Protein AF-A0A661F9B3-F1 (afdb_monomer)

Mean predicted aligned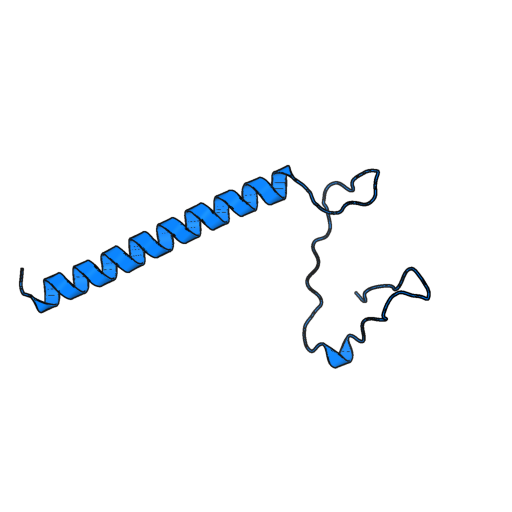 error: 10.86 Å

Secondary structure (DSSP, 8-state):
------STTSPP--TTTS-S----PPPSS--TTS----HHHHHHHHHHHHHHHHHHHHHHHHHHHHHHHHHHT-

Sequence (74 aa):
RSLKTTHSGHMSSNQALMGERLMYRTPLQPSLDGNTVEAQIEHTKFSENALRYQASLQFMTGKITGLRSAIRGD

Solvent-accessible surface area (backbone atoms only — not comparable to full-atom values): 4847 Å² total; per-residue (Å²): 139,79,81,76,68,90,48,92,88,48,79,74,75,58,67,85,80,60,83,57,83,85,86,74,86,80,56,91,66,75,41,95,85,70,48,65,78,49,64,72,62,53,51,50,53,49,53,51,50,52,52,52,50,52,51,50,51,52,54,51,51,50,52,53,52,52,52,52,34,63,73,72,70,107

Structure (mmCIF, N/CA/C/O backbone):
data_AF-A0A661F9B3-F1
#
_entry.id   AF-A0A661F9B3-F1
#
loop_
_atom_site.group_PDB
_atom_site.id
_atom_site.type_symbol
_atom_site.label_atom_id
_atom_site.label_alt_id
_atom_site.label_comp_id
_atom_site.label_asym_id
_atom_site.label_entity_id
_atom_site.label_seq_id
_atom_site.pdbx_PDB_ins_code
_atom_site.Cartn_x
_atom_site.Cartn_y
_atom_site.Cartn_z
_atom_site.occupancy
_atom_site.B_iso_or_equiv
_atom_site.auth_seq_id
_atom_site.auth_comp_id
_atom_site.auth_asym_id
_atom_site.auth_atom_id
_atom_site.pdbx_PDB_model_num
ATOM 1 N N . ARG A 1 1 ? 22.861 -16.444 -5.270 1.00 54.75 1 ARG A N 1
ATOM 2 C CA . ARG A 1 1 ? 22.925 -15.578 -6.475 1.00 54.75 1 ARG A CA 1
ATOM 3 C C . ARG A 1 1 ? 23.510 -14.240 -6.040 1.00 54.75 1 ARG A C 1
ATOM 5 O O . ARG A 1 1 ? 22.967 -13.655 -5.110 1.00 54.75 1 ARG A O 1
ATOM 12 N N . SER A 1 2 ? 24.631 -13.831 -6.637 1.00 61.44 2 SER A N 1
ATOM 13 C CA . SER A 1 2 ? 25.297 -12.546 -6.372 1.00 61.44 2 SER A CA 1
ATOM 14 C C . SER A 1 2 ? 24.894 -11.513 -7.424 1.00 61.44 2 SER A C 1
ATOM 16 O O . SER A 1 2 ? 24.588 -11.896 -8.555 1.00 61.44 2 SER A O 1
ATOM 18 N N . LEU A 1 3 ? 24.830 -10.237 -7.043 1.00 67.44 3 LEU A N 1
ATOM 19 C CA . LEU A 1 3 ? 24.494 -9.136 -7.943 1.00 67.44 3 LEU A CA 1
ATOM 20 C C . LEU A 1 3 ? 25.725 -8.862 -8.816 1.00 67.44 3 LEU A C 1
ATOM 22 O O . LEU A 1 3 ? 26.798 -8.546 -8.307 1.00 67.44 3 LEU A O 1
ATOM 26 N N . LYS A 1 4 ? 25.602 -9.072 -10.129 1.00 72.94 4 LYS A N 1
ATOM 27 C CA . LYS A 1 4 ? 26.718 -8.892 -11.062 1.00 72.94 4 LYS A CA 1
ATOM 28 C C . LYS A 1 4 ? 26.841 -7.410 -11.402 1.00 72.94 4 LYS A C 1
ATOM 30 O O . LYS A 1 4 ? 25.886 -6.820 -11.901 1.00 72.94 4 LYS A O 1
ATOM 35 N N . THR A 1 5 ? 28.007 -6.819 -11.163 1.00 74.56 5 THR A N 1
ATOM 36 C CA . THR A 1 5 ? 28.307 -5.479 -11.671 1.00 74.56 5 THR A CA 1
ATOM 37 C C . THR A 1 5 ? 28.454 -5.555 -13.189 1.00 74.56 5 THR A C 1
ATOM 39 O O . THR A 1 5 ? 29.185 -6.385 -13.728 1.00 74.56 5 THR A O 1
ATOM 42 N N . THR A 1 6 ? 27.687 -4.734 -13.899 1.00 82.88 6 THR A N 1
ATOM 43 C CA . THR A 1 6 ? 27.673 -4.706 -15.370 1.00 82.88 6 THR A CA 1
ATOM 44 C C . THR A 1 6 ? 28.614 -3.655 -15.950 1.00 82.88 6 THR A C 1
ATOM 46 O O . THR A 1 6 ? 28.919 -3.706 -17.137 1.00 82.88 6 THR A O 1
ATOM 49 N N . HIS A 1 7 ? 29.096 -2.724 -15.125 1.00 82.38 7 HIS A N 1
ATOM 50 C CA . HIS A 1 7 ? 29.967 -1.632 -15.534 1.00 82.38 7 HIS A CA 1
ATOM 51 C C . HIS A 1 7 ? 31.002 -1.316 -14.446 1.00 82.38 7 HIS A C 1
ATOM 53 O O . HIS A 1 7 ? 30.739 -1.528 -13.261 1.00 82.38 7 HIS A O 1
ATOM 59 N N . SER A 1 8 ? 32.169 -0.797 -14.837 1.00 81.44 8 SER A N 1
ATOM 60 C CA . SER A 1 8 ? 33.286 -0.495 -13.928 1.00 81.44 8 SER A CA 1
ATOM 61 C C . SER A 1 8 ? 32.986 0.640 -12.943 1.00 81.44 8 SER A C 1
ATOM 63 O O . SER A 1 8 ? 33.554 0.660 -11.857 1.00 81.44 8 SER A O 1
ATOM 65 N N . GLY A 1 9 ? 32.071 1.550 -13.291 1.00 83.44 9 GLY A N 1
ATOM 66 C CA . GLY A 1 9 ? 31.561 2.588 -12.388 1.00 83.44 9 GLY A CA 1
ATOM 67 C C . GLY A 1 9 ? 30.470 2.118 -11.414 1.00 83.44 9 GLY A C 1
ATOM 68 O O . GLY A 1 9 ? 30.060 2.888 -10.550 1.00 83.44 9 GLY A O 1
ATOM 69 N N . HIS A 1 10 ? 29.967 0.883 -11.535 1.00 85.06 10 HIS A N 1
ATOM 70 C CA . HIS A 1 10 ? 28.955 0.370 -10.609 1.00 85.06 10 HIS A CA 1
ATOM 71 C C . HIS A 1 10 ? 29.611 -0.112 -9.315 1.00 85.06 10 HIS A C 1
ATOM 73 O O . HIS A 1 10 ? 30.582 -0.870 -9.334 1.00 85.06 10 HIS A O 1
ATOM 79 N N . MET A 1 11 ? 29.041 0.285 -8.177 1.00 76.81 11 MET A N 1
ATOM 80 C CA . MET A 1 11 ? 29.494 -0.179 -6.869 1.00 76.81 11 MET A CA 1
ATO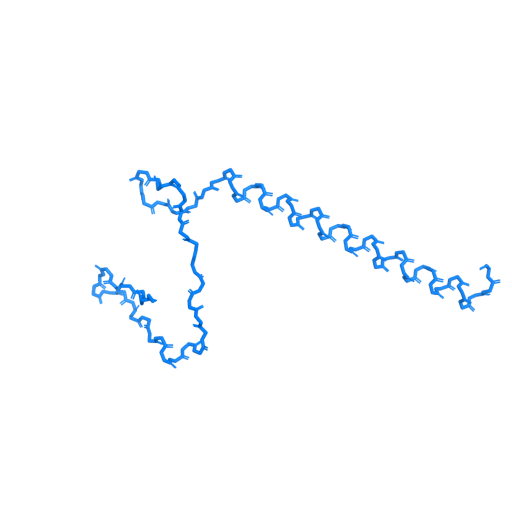M 81 C C . MET A 1 11 ? 29.280 -1.691 -6.748 1.00 76.81 11 MET A C 1
ATOM 83 O O . MET A 1 11 ? 28.172 -2.196 -6.936 1.00 76.81 11 MET A O 1
ATOM 87 N N . SER A 1 12 ? 30.348 -2.422 -6.428 1.00 72.88 12 SER A N 1
ATOM 88 C CA . SER A 1 12 ? 30.260 -3.858 -6.171 1.00 72.88 12 SER A CA 1
ATOM 89 C C . SER A 1 12 ? 29.525 -4.110 -4.859 1.00 72.88 12 SER A C 1
ATOM 91 O O . SER A 1 12 ? 29.934 -3.622 -3.804 1.00 72.88 12 SER A O 1
ATOM 93 N N . SER A 1 13 ? 28.428 -4.870 -4.911 1.00 70.69 13 SER A N 1
ATOM 94 C CA . SER A 1 13 ? 27.702 -5.255 -3.703 1.00 70.69 13 SER A CA 1
ATOM 95 C C . SER A 1 13 ? 28.518 -6.299 -2.939 1.00 70.69 13 SER A C 1
ATOM 97 O O . SER A 1 13 ? 28.589 -7.460 -3.353 1.00 70.69 13 SER A O 1
ATOM 99 N N . ASN A 1 14 ? 29.120 -5.918 -1.814 1.00 72.19 14 ASN A N 1
ATOM 100 C CA . ASN A 1 14 ? 29.790 -6.877 -0.944 1.00 72.19 14 ASN A CA 1
ATOM 101 C C . ASN A 1 14 ? 28.744 -7.600 -0.077 1.00 72.19 14 ASN A C 1
ATOM 103 O O . ASN A 1 14 ? 28.340 -7.102 0.974 1.00 72.19 14 ASN A O 1
ATOM 107 N N . GLN A 1 15 ? 28.280 -8.769 -0.533 1.00 63.97 15 GLN A N 1
ATOM 108 C CA . GLN A 1 15 ? 27.229 -9.549 0.141 1.00 63.97 15 GLN A CA 1
ATOM 109 C C . GLN A 1 15 ? 27.569 -9.903 1.599 1.00 63.97 15 GLN A C 1
ATOM 111 O O . GLN A 1 15 ? 26.657 -10.056 2.405 1.00 63.97 15 GLN A O 1
ATOM 116 N N . ALA A 1 16 ? 28.856 -9.981 1.953 1.00 64.81 16 ALA A N 1
ATOM 117 C CA . ALA A 1 16 ? 29.300 -10.253 3.320 1.00 64.81 16 ALA A CA 1
ATOM 118 C C . ALA A 1 16 ? 29.049 -9.083 4.295 1.00 64.81 16 ALA A C 1
ATOM 12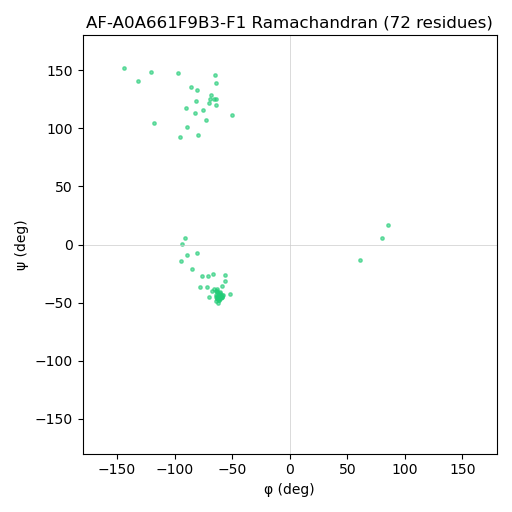0 O O . ALA A 1 16 ? 28.867 -9.320 5.483 1.00 64.81 16 ALA A O 1
ATOM 121 N N . LEU A 1 17 ? 29.005 -7.835 3.806 1.00 63.19 17 LEU A N 1
ATOM 122 C CA . LEU A 1 17 ? 28.752 -6.637 4.625 1.00 63.19 17 LEU A CA 1
ATOM 123 C C . LEU A 1 17 ? 27.259 -6.351 4.827 1.00 63.19 17 LEU A C 1
ATOM 125 O O . LEU A 1 17 ? 26.897 -5.630 5.748 1.00 63.19 17 LEU A O 1
ATOM 129 N N . MET A 1 18 ? 26.397 -6.882 3.956 1.00 63.78 18 MET A N 1
ATOM 130 C CA . MET A 1 18 ? 24.973 -6.533 3.934 1.00 63.78 18 MET A CA 1
ATOM 131 C C . MET A 1 18 ? 24.110 -7.415 4.845 1.00 63.78 18 MET A C 1
ATOM 133 O O . MET A 1 18 ? 22.940 -7.101 5.007 1.00 63.78 18 MET A O 1
ATOM 137 N N . GLY A 1 19 ? 24.647 -8.506 5.417 1.00 61.12 19 GLY A N 1
ATOM 138 C CA . GLY A 1 19 ? 23.987 -9.370 6.419 1.00 61.12 19 GLY A CA 1
ATOM 139 C C . GLY A 1 19 ? 22.689 -10.074 5.983 1.00 61.12 19 GLY A C 1
ATOM 140 O O . GLY A 1 19 ? 22.242 -11.013 6.635 1.00 61.12 19 GLY A O 1
ATOM 141 N N . GLU A 1 20 ? 22.102 -9.663 4.863 1.00 65.62 20 GLU A N 1
ATOM 142 C CA . GLU A 1 20 ? 20.760 -10.002 4.425 1.00 65.62 20 GLU A CA 1
ATOM 143 C C . GLU A 1 20 ? 20.797 -10.447 2.957 1.00 65.62 20 GLU A C 1
ATOM 145 O O . GLU A 1 20 ? 21.546 -9.919 2.124 1.00 65.62 20 GLU A O 1
ATOM 150 N N . ARG A 1 21 ? 20.006 -11.471 2.613 1.00 67.25 21 ARG A N 1
ATOM 151 C CA . ARG A 1 21 ? 19.888 -11.910 1.217 1.00 67.25 21 ARG A CA 1
ATOM 152 C C . ARG A 1 21 ? 19.261 -10.771 0.423 1.00 67.25 21 ARG A C 1
ATOM 154 O O . ARG A 1 21 ? 18.128 -10.397 0.691 1.00 67.25 21 ARG A O 1
ATOM 161 N N . LEU A 1 22 ? 19.981 -10.278 -0.585 1.00 66.00 22 LEU A N 1
ATOM 162 C CA . LEU A 1 22 ? 19.472 -9.283 -1.530 1.00 66.00 22 LEU A CA 1
ATOM 163 C C . LEU A 1 22 ? 18.108 -9.721 -2.085 1.00 66.00 22 LEU A C 1
ATOM 165 O O . LEU A 1 22 ? 18.019 -10.694 -2.840 1.00 66.00 22 LEU A O 1
ATOM 169 N N . MET A 1 23 ? 17.063 -8.987 -1.704 1.00 70.12 23 MET A N 1
ATOM 170 C CA . MET A 1 23 ? 15.698 -9.192 -2.171 1.00 70.12 23 MET A CA 1
ATOM 171 C C . MET A 1 23 ? 15.477 -8.362 -3.432 1.00 70.12 23 MET A C 1
ATOM 173 O O . MET A 1 23 ? 15.250 -7.158 -3.369 1.00 70.12 23 MET A O 1
ATOM 177 N N . TYR A 1 24 ? 15.536 -9.011 -4.590 1.00 68.81 24 TYR A N 1
ATOM 178 C CA . TYR A 1 24 ? 15.128 -8.415 -5.859 1.00 68.81 24 TYR A CA 1
ATOM 179 C C . TYR A 1 24 ? 14.000 -9.240 -6.475 1.00 68.81 24 TYR A C 1
ATOM 181 O O . TYR A 1 24 ? 13.928 -10.460 -6.300 1.00 68.81 24 TYR A O 1
ATOM 189 N N . ARG A 1 25 ? 13.105 -8.570 -7.202 1.00 69.06 25 ARG A N 1
ATOM 190 C CA . ARG A 1 25 ? 12.053 -9.234 -7.976 1.00 69.06 25 ARG A CA 1
ATOM 191 C C . ARG A 1 25 ? 12.616 -9.619 -9.340 1.00 69.06 25 ARG A C 1
ATOM 193 O O . ARG A 1 25 ? 13.326 -8.837 -9.963 1.00 69.06 25 ARG A O 1
ATOM 200 N N . THR A 1 26 ? 12.323 -10.840 -9.778 1.00 72.62 26 THR A N 1
ATOM 201 C CA . THR A 1 26 ? 12.597 -11.263 -11.156 1.00 72.62 26 THR A CA 1
ATOM 202 C C . THR A 1 26 ? 11.351 -10.929 -11.975 1.00 72.62 26 THR A C 1
ATOM 204 O O . THR A 1 26 ? 10.295 -11.455 -11.618 1.00 72.62 26 THR A O 1
ATOM 207 N N . PRO A 1 27 ? 11.435 -10.046 -12.987 1.00 70.81 27 PRO A N 1
ATOM 208 C CA . PRO A 1 27 ? 10.272 -9.681 -13.789 1.00 70.81 27 PRO A CA 1
ATOM 209 C C . PRO A 1 27 ? 9.765 -10.901 -14.562 1.00 70.81 27 PRO A C 1
ATOM 211 O O . PRO A 1 27 ? 10.571 -11.682 -15.076 1.00 70.81 27 PRO A O 1
ATOM 214 N N . LEU A 1 28 ? 8.446 -11.071 -14.635 1.00 74.12 28 LEU A N 1
ATOM 215 C CA . LEU A 1 28 ? 7.823 -12.133 -15.432 1.00 74.12 28 LEU A CA 1
ATOM 216 C C . LEU A 1 28 ? 7.821 -11.762 -16.918 1.00 74.12 28 LEU A C 1
ATOM 218 O O . LEU A 1 28 ? 8.068 -12.622 -17.763 1.00 74.12 28 LEU A O 1
ATOM 222 N N . GLN A 1 29 ? 7.614 -10.479 -17.226 1.00 72.31 29 GLN A N 1
ATOM 223 C CA . GLN A 1 29 ? 7.725 -9.927 -18.571 1.00 72.31 29 GLN A CA 1
ATOM 224 C C . GLN A 1 29 ? 8.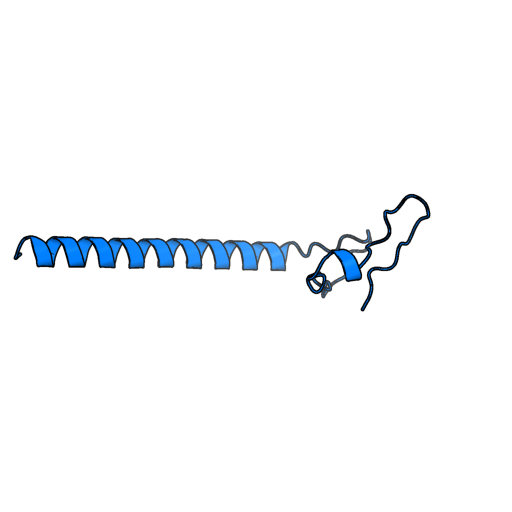837 -8.862 -18.629 1.00 72.31 29 GLN A C 1
ATOM 226 O O . GLN A 1 29 ? 8.645 -7.745 -18.142 1.00 72.31 29 GLN A O 1
ATOM 231 N N . PRO A 1 30 ? 10.014 -9.170 -19.206 1.00 66.69 30 PRO A N 1
ATOM 232 C CA . PRO A 1 30 ? 11.060 -8.171 -19.389 1.00 66.69 30 PRO A CA 1
ATOM 233 C C . PRO A 1 30 ? 10.586 -7.108 -20.386 1.00 66.69 30 PRO A C 1
ATOM 235 O O . PRO A 1 30 ? 10.181 -7.433 -21.503 1.00 66.69 30 PRO A O 1
ATOM 238 N N . SER A 1 31 ? 10.627 -5.836 -19.984 1.00 66.94 31 SER A N 1
ATOM 239 C CA . SER A 1 31 ? 10.406 -4.729 -20.916 1.00 66.94 31 SER A CA 1
ATOM 240 C C . SER A 1 31 ? 11.523 -4.698 -21.961 1.00 66.94 31 SER A C 1
ATOM 242 O O . SER A 1 31 ? 12.678 -4.994 -21.641 1.00 66.94 31 SER A O 1
ATOM 244 N N . LEU A 1 32 ? 11.189 -4.300 -23.193 1.00 70.12 32 LEU A N 1
ATOM 245 C CA . LEU A 1 32 ? 12.149 -4.142 -24.291 1.00 70.12 32 LEU A CA 1
ATOM 246 C C . LEU A 1 32 ? 13.293 -3.181 -23.914 1.00 70.12 32 LEU A C 1
ATOM 248 O O . LEU A 1 32 ? 14.435 -3.388 -24.313 1.00 70.12 32 LEU A O 1
ATOM 252 N N . ASP A 1 33 ? 12.990 -2.201 -23.061 1.00 68.88 33 ASP A N 1
ATOM 253 C CA . ASP A 1 33 ? 13.917 -1.148 -22.635 1.00 68.88 33 ASP A CA 1
ATOM 254 C C . ASP A 1 33 ? 14.712 -1.520 -21.367 1.00 68.88 33 ASP A C 1
ATOM 256 O O . ASP A 1 33 ? 15.417 -0.691 -20.796 1.00 68.88 33 ASP A O 1
ATOM 260 N N . GLY A 1 34 ? 14.580 -2.757 -20.873 1.00 69.75 34 GLY A N 1
ATOM 261 C CA . GLY A 1 34 ? 15.294 -3.227 -19.680 1.00 69.75 34 GLY A CA 1
ATOM 262 C C . GLY A 1 34 ? 14.681 -2.789 -18.344 1.00 69.75 34 GLY A C 1
ATOM 263 O O . GLY A 1 34 ? 15.235 -3.093 -17.287 1.00 69.75 34 GLY A O 1
ATOM 264 N N . ASN A 1 35 ? 13.517 -2.134 -18.363 1.00 71.00 35 ASN A N 1
ATOM 265 C CA . ASN A 1 35 ? 12.744 -1.867 -17.152 1.00 71.00 35 ASN A CA 1
ATOM 266 C C . ASN A 1 35 ? 12.182 -3.174 -16.572 1.00 71.00 35 ASN A C 1
ATOM 268 O O . ASN A 1 35 ? 11.524 -3.955 -17.257 1.00 71.00 35 ASN A O 1
ATOM 272 N N . THR A 1 36 ? 12.414 -3.386 -15.278 1.00 74.81 36 THR A N 1
ATOM 273 C CA . THR A 1 36 ? 11.917 -4.545 -14.518 1.00 74.81 36 THR A CA 1
ATOM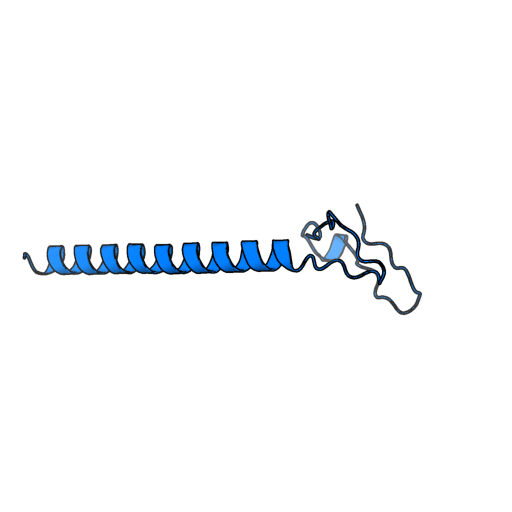 274 C C . THR A 1 36 ? 10.586 -4.267 -13.815 1.00 74.81 36 THR A C 1
ATOM 276 O O . THR A 1 36 ? 10.063 -5.129 -13.111 1.00 74.81 36 THR A O 1
ATOM 279 N N . VAL A 1 37 ? 10.048 -3.054 -13.981 1.00 77.50 37 VAL A N 1
ATOM 280 C CA . VAL A 1 37 ? 8.789 -2.615 -13.377 1.00 77.50 37 VAL A CA 1
ATOM 281 C C . VAL A 1 37 ? 7.623 -3.097 -14.229 1.00 77.50 37 VAL A C 1
ATOM 283 O O . VAL A 1 37 ? 7.408 -2.629 -15.345 1.00 77.50 37 VAL A O 1
ATOM 286 N N . GLU A 1 38 ? 6.836 -4.006 -13.668 1.00 84.19 38 GLU A N 1
ATOM 287 C CA . GLU A 1 38 ? 5.640 -4.541 -14.309 1.00 84.19 38 GLU A CA 1
ATOM 288 C C . GLU A 1 38 ? 4.414 -3.752 -13.839 1.00 84.19 38 GLU A C 1
ATOM 290 O O . GLU A 1 38 ? 3.824 -4.062 -12.805 1.00 84.19 38 GLU A O 1
ATOM 295 N N . ALA A 1 39 ? 4.029 -2.712 -14.585 1.00 85.25 39 ALA A N 1
ATOM 296 C CA . ALA A 1 39 ? 3.030 -1.730 -14.145 1.00 85.25 39 ALA A CA 1
ATOM 297 C C . ALA A 1 39 ? 1.705 -2.350 -13.661 1.00 85.25 39 ALA A C 1
ATOM 299 O O . ALA A 1 39 ? 1.193 -1.950 -12.621 1.00 85.25 39 ALA A O 1
ATOM 300 N N . GLN A 1 40 ? 1.171 -3.357 -14.362 1.00 86.00 40 GLN A N 1
ATOM 301 C CA . GLN A 1 40 ? -0.080 -4.029 -13.970 1.00 86.00 40 GLN A CA 1
ATOM 302 C C . GLN A 1 40 ? 0.057 -4.826 -12.665 1.00 86.00 40 GLN A C 1
ATOM 304 O O . GLN A 1 40 ? -0.831 -4.802 -11.809 1.00 86.00 40 GLN A O 1
ATOM 309 N N . ILE A 1 41 ? 1.193 -5.503 -12.481 1.00 87.06 41 ILE A N 1
ATOM 310 C CA . ILE A 1 41 ? 1.481 -6.273 -11.268 1.00 87.06 41 ILE A CA 1
ATOM 311 C C . ILE A 1 41 ? 1.707 -5.327 -10.091 1.00 87.06 41 ILE A C 1
ATOM 313 O O . ILE A 1 41 ? 1.164 -5.550 -9.010 1.00 87.06 41 ILE A O 1
ATOM 317 N N . GLU A 1 42 ? 2.484 -4.264 -10.290 1.00 87.44 42 GLU A N 1
ATOM 318 C CA . GLU A 1 42 ? 2.741 -3.274 -9.247 1.00 87.44 42 GLU A CA 1
ATOM 319 C C . GLU A 1 42 ? 1.465 -2.512 -8.873 1.00 87.44 42 GLU A C 1
ATOM 321 O O . GLU A 1 42 ? 1.209 -2.316 -7.686 1.00 87.44 42 GLU A O 1
ATOM 326 N N . HIS A 1 43 ? 0.603 -2.186 -9.841 1.00 91.38 43 HIS A N 1
ATOM 327 C CA . HIS A 1 43 ? -0.702 -1.582 -9.574 1.00 91.38 43 HIS A CA 1
ATOM 328 C C . HIS A 1 43 ? -1.603 -2.507 -8.744 1.00 91.38 43 HIS A C 1
ATOM 330 O O . HIS A 1 43 ? -2.171 -2.083 -7.739 1.00 91.38 43 HIS A O 1
ATOM 336 N N . THR A 1 44 ? -1.677 -3.792 -9.104 1.00 92.94 44 THR A N 1
ATOM 337 C CA . THR A 1 44 ? -2.466 -4.786 -8.359 1.00 92.94 44 THR A CA 1
ATOM 338 C C . THR A 1 44 ? -1.963 -4.938 -6.923 1.00 92.94 44 THR A C 1
ATOM 340 O O . THR A 1 44 ? -2.749 -4.864 -5.979 1.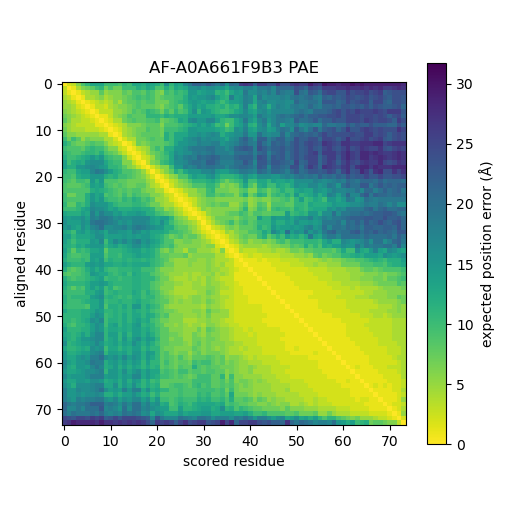00 92.94 44 THR A O 1
ATOM 343 N N . LYS A 1 45 ? -0.646 -5.085 -6.737 1.00 91.50 45 LYS A N 1
ATOM 344 C CA . LYS A 1 45 ? -0.026 -5.201 -5.407 1.00 91.50 45 LYS A CA 1
ATOM 345 C C . LYS A 1 45 ? -0.223 -3.945 -4.567 1.00 91.50 45 LYS A C 1
ATOM 347 O O . LYS A 1 45 ? -0.431 -4.045 -3.360 1.00 91.50 45 LYS A O 1
ATOM 352 N N . PHE A 1 46 ? -0.144 -2.767 -5.182 1.00 93.81 46 PHE A N 1
ATOM 353 C CA . PHE A 1 46 ? -0.397 -1.508 -4.493 1.00 93.81 46 PHE A CA 1
ATOM 354 C C . PHE A 1 46 ? -1.836 -1.451 -3.972 1.00 93.81 46 PHE A C 1
ATOM 356 O O . PHE A 1 46 ? -2.042 -1.213 -2.782 1.00 93.81 46 PHE A O 1
ATOM 363 N N . SER A 1 47 ? -2.814 -1.747 -4.829 1.00 96.44 47 SER A N 1
ATOM 364 C CA . SER A 1 47 ? -4.229 -1.784 -4.452 1.00 96.44 47 SER A CA 1
ATOM 365 C C . SER A 1 47 ? -4.503 -2.815 -3.355 1.00 96.44 47 SER A C 1
ATOM 367 O O . SER A 1 47 ? -5.186 -2.513 -2.379 1.00 96.44 47 SER A O 1
ATOM 369 N N . GLU A 1 48 ? -3.918 -4.010 -3.453 1.00 95.75 48 GLU A N 1
ATOM 370 C CA . GLU A 1 48 ? -4.034 -5.041 -2.420 1.00 95.75 48 GLU A CA 1
ATOM 371 C C . GLU A 1 48 ? -3.468 -4.572 -1.070 1.00 95.75 48 GLU A C 1
ATOM 373 O O . GLU A 1 48 ? -4.116 -4.729 -0.032 1.00 95.75 48 GLU A O 1
ATOM 378 N N . ASN A 1 49 ? -2.286 -3.954 -1.069 1.00 96.19 49 ASN A N 1
ATOM 379 C CA . ASN A 1 49 ? -1.674 -3.423 0.148 1.00 96.19 49 ASN A CA 1
ATOM 380 C C . ASN A 1 49 ? -2.501 -2.287 0.756 1.00 96.19 49 ASN A C 1
ATOM 382 O O . ASN A 1 49 ? -2.668 -2.247 1.975 1.00 96.19 49 ASN A O 1
ATOM 386 N N . ALA A 1 50 ? -3.055 -1.400 -0.073 1.00 97.31 50 ALA A N 1
ATOM 387 C CA . ALA A 1 50 ? -3.927 -0.322 0.380 1.00 97.31 50 ALA A CA 1
ATOM 388 C C . ALA A 1 50 ? -5.195 -0.870 1.060 1.00 97.31 50 ALA A C 1
ATOM 390 O O . ALA A 1 50 ? -5.533 -0.448 2.167 1.00 97.31 50 ALA A O 1
ATOM 391 N N . LEU A 1 51 ? -5.849 -1.867 0.454 1.00 97.56 51 LEU A N 1
ATOM 392 C CA . LEU A 1 51 ? -7.030 -2.520 1.029 1.00 97.56 51 LEU A CA 1
ATOM 393 C C . LEU A 1 51 ? -6.706 -3.242 2.341 1.00 97.56 51 LEU A C 1
ATOM 395 O O . LEU A 1 51 ? -7.422 -3.079 3.330 1.00 97.56 51 LEU A O 1
ATOM 399 N N . ARG A 1 52 ? -5.606 -4.005 2.382 1.00 97.25 52 ARG A N 1
ATOM 400 C CA . ARG A 1 52 ? -5.148 -4.6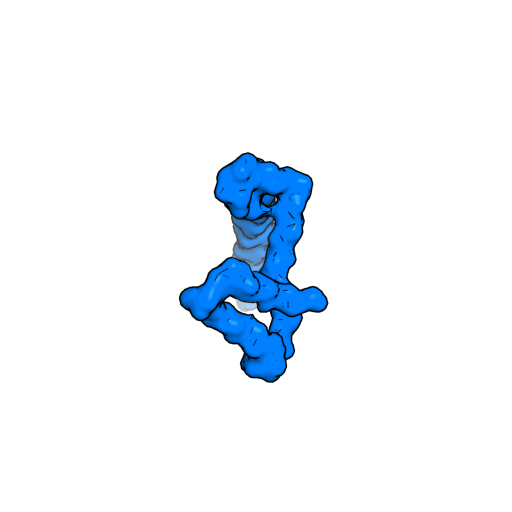91 3.603 1.00 97.25 52 ARG A CA 1
ATOM 401 C C . ARG A 1 52 ? -4.842 -3.705 4.726 1.00 97.25 52 ARG A C 1
ATOM 403 O O . ARG A 1 52 ? -5.197 -3.959 5.878 1.00 97.25 52 ARG A O 1
ATOM 410 N N . TYR A 1 53 ? -4.210 -2.580 4.404 1.00 97.75 53 TYR A N 1
ATOM 411 C CA . TYR A 1 53 ? -3.921 -1.525 5.369 1.00 97.75 53 TYR A CA 1
ATOM 412 C C . TYR A 1 53 ? -5.206 -0.905 5.926 1.00 97.75 53 TYR A C 1
ATOM 414 O O . TYR A 1 53 ? -5.376 -0.836 7.143 1.00 97.75 53 TYR A O 1
ATOM 422 N N . GLN A 1 54 ? -6.150 -0.543 5.055 1.00 97.44 54 GLN A N 1
ATOM 423 C CA . GLN A 1 54 ? -7.440 -0.001 5.474 1.00 97.44 54 GLN A CA 1
ATOM 424 C C . GLN A 1 54 ? -8.208 -0.981 6.371 1.00 97.44 54 GLN A C 1
ATOM 426 O O . GLN A 1 54 ? -8.699 -0.584 7.427 1.00 97.44 54 GLN A O 1
ATOM 431 N N . ALA A 1 55 ? -8.266 -2.263 6.001 1.00 97.56 55 ALA A N 1
ATOM 432 C CA . ALA A 1 55 ? -8.900 -3.296 6.818 1.00 97.56 55 ALA A CA 1
ATOM 433 C C . ALA A 1 55 ? -8.221 -3.428 8.192 1.00 97.56 55 ALA A C 1
ATOM 435 O O . ALA A 1 55 ? -8.891 -3.502 9.220 1.00 97.56 55 ALA A O 1
ATOM 436 N N . SER A 1 56 ? -6.885 -3.384 8.229 1.00 97.81 56 SER A N 1
ATOM 437 C CA . SER A 1 56 ? -6.110 -3.452 9.475 1.00 97.81 56 SER A CA 1
ATOM 438 C C . SER A 1 56 ? -6.432 -2.284 10.410 1.00 97.81 56 SER A C 1
ATOM 440 O O . SER A 1 56 ? -6.642 -2.492 11.606 1.00 97.81 56 SER A O 1
ATOM 442 N N . LEU A 1 57 ? -6.541 -1.066 9.866 1.00 97.62 57 LEU A N 1
ATOM 443 C CA . LEU A 1 57 ? -6.968 0.110 10.624 1.00 97.62 57 LEU A CA 1
ATOM 444 C C . LEU A 1 57 ? -8.401 -0.037 11.142 1.00 97.62 57 LEU A C 1
ATOM 446 O O . LEU A 1 57 ? -8.645 0.226 12.314 1.00 97.62 57 LEU A O 1
ATOM 450 N N . GLN A 1 58 ? -9.332 -0.513 10.312 1.00 97.62 58 GLN A N 1
ATOM 451 C CA . GLN A 1 58 ? -10.719 -0.741 10.725 1.00 97.62 58 GLN A CA 1
ATOM 452 C C . GLN A 1 58 ? -10.814 -1.747 11.879 1.00 97.62 58 GLN A C 1
ATOM 454 O O . GLN A 1 58 ? -11.491 -1.480 12.874 1.00 97.62 58 GLN A O 1
ATOM 459 N N . PHE A 1 59 ? -10.097 -2.872 11.799 1.00 97.81 59 PHE A N 1
ATOM 460 C CA . PHE A 1 59 ? -10.054 -3.853 12.885 1.00 97.81 59 PHE A CA 1
ATOM 461 C C . PHE A 1 59 ? -9.433 -3.279 14.161 1.00 97.81 59 PHE A C 1
ATOM 463 O O . PHE A 1 59 ? -9.933 -3.534 15.258 1.00 97.81 59 PHE A O 1
ATOM 470 N N . MET A 1 60 ? -8.365 -2.489 14.036 1.00 97.81 60 MET A N 1
ATOM 471 C CA . MET A 1 60 ? -7.728 -1.824 15.171 1.00 97.81 60 MET A CA 1
ATOM 472 C C . MET A 1 60 ? -8.682 -0.829 15.842 1.00 9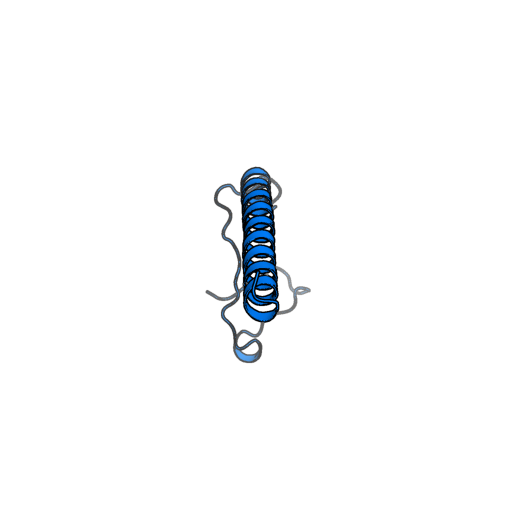7.81 60 MET A C 1
ATOM 474 O O . MET A 1 60 ? -8.849 -0.870 17.061 1.00 97.81 60 MET A O 1
ATOM 478 N N . THR A 1 61 ? -9.362 0.013 15.061 1.00 97.25 61 THR A N 1
ATOM 479 C CA . THR A 1 61 ? -10.385 0.936 15.564 1.00 97.25 61 THR A CA 1
ATOM 480 C C . THR A 1 61 ? -11.517 0.180 16.254 1.00 97.25 61 THR A C 1
ATOM 482 O O . THR A 1 61 ? -11.893 0.548 17.364 1.00 97.25 61 THR A O 1
ATOM 485 N N . GLY A 1 62 ? -12.015 -0.911 15.663 1.00 97.38 62 GLY A N 1
ATOM 486 C CA . GLY A 1 62 ? -13.041 -1.759 16.275 1.00 97.38 62 GLY A CA 1
ATOM 487 C C . GLY A 1 62 ? -12.614 -2.324 17.633 1.00 97.38 62 GLY A C 1
ATOM 488 O O . GLY A 1 62 ? -13.376 -2.253 18.594 1.00 97.38 62 GLY A O 1
ATOM 489 N N . LYS A 1 63 ? -11.369 -2.808 17.750 1.00 96.88 63 LYS A N 1
ATOM 490 C CA . LYS A 1 63 ? -10.806 -3.282 19.027 1.00 96.88 63 LYS A CA 1
ATOM 491 C C . LYS A 1 63 ? -10.729 -2.168 20.070 1.00 96.88 63 LYS A C 1
ATOM 493 O O . LYS A 1 63 ? -11.132 -2.382 21.208 1.00 96.88 63 LYS A O 1
ATOM 498 N N . ILE A 1 64 ? -10.240 -0.985 19.695 1.00 96.75 64 ILE A N 1
ATOM 499 C CA . ILE A 1 64 ? -10.130 0.162 20.611 1.00 96.75 64 ILE A CA 1
ATOM 500 C C . ILE A 1 64 ? -11.512 0.594 21.105 1.00 96.75 64 ILE A C 1
ATOM 502 O O . ILE A 1 64 ? -11.691 0.831 22.299 1.00 96.75 64 ILE A O 1
ATOM 506 N N . THR A 1 65 ? -12.491 0.682 20.205 1.00 96.06 65 THR A N 1
ATOM 507 C CA . THR A 1 65 ? -13.867 1.035 20.565 1.00 96.06 65 THR A CA 1
ATOM 508 C C . THR A 1 65 ? -14.482 -0.021 21.478 1.00 96.06 65 THR A C 1
ATOM 510 O O . THR A 1 65 ? -15.024 0.341 22.516 1.00 96.06 65 THR A O 1
ATOM 513 N N . GLY A 1 66 ? -14.319 -1.311 21.166 1.00 96.12 66 GLY A N 1
ATOM 514 C CA . GLY A 1 66 ? -14.801 -2.402 22.017 1.00 96.12 66 GLY A CA 1
ATOM 515 C C . GLY A 1 66 ? -14.197 -2.374 23.424 1.00 96.12 66 GLY A C 1
ATOM 516 O O . GLY A 1 66 ? -14.922 -2.497 24.407 1.00 96.12 66 GLY A O 1
ATOM 517 N N . LEU A 1 67 ? -12.886 -2.128 23.543 1.00 96.00 67 LEU A N 1
ATOM 518 C CA . LEU A 1 67 ? -12.229 -1.956 24.844 1.00 96.00 67 LEU A CA 1
ATOM 519 C C . LEU A 1 67 ? -12.763 -0.733 25.600 1.00 96.00 67 LEU A C 1
ATOM 521 O O . LEU A 1 67 ? -12.970 -0.800 26.808 1.00 96.00 67 LEU A O 1
ATOM 525 N N . ARG A 1 68 ? -13.010 0.385 24.907 1.00 95.94 68 ARG A N 1
ATOM 526 C CA . ARG A 1 68 ? -13.583 1.592 25.521 1.00 95.94 68 ARG A CA 1
ATOM 527 C C . ARG A 1 68 ? -14.995 1.364 26.052 1.00 95.94 68 ARG A C 1
ATOM 529 O O . ARG A 1 68 ?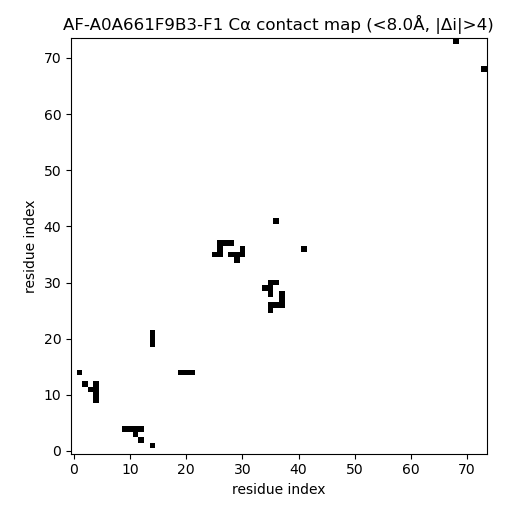 -15.272 1.824 27.156 1.00 95.94 68 ARG A O 1
ATOM 536 N N . SER A 1 69 ? -15.855 0.679 25.300 1.00 95.12 69 SER A N 1
ATOM 537 C CA . SER A 1 69 ? -17.202 0.314 25.758 1.00 95.12 69 SER A CA 1
ATOM 538 C C . SER A 1 69 ? -17.132 -0.593 26.985 1.00 95.12 69 SER A C 1
ATOM 540 O O . SER A 1 69 ? -17.719 -0.265 28.009 1.00 95.12 69 SER A O 1
ATOM 542 N N . ALA A 1 70 ? -16.291 -1.634 26.946 1.00 95.12 70 ALA A N 1
ATOM 543 C CA . ALA A 1 70 ? -16.097 -2.538 28.080 1.00 95.12 70 ALA A CA 1
ATOM 544 C C . ALA A 1 70 ? -15.602 -1.826 29.355 1.00 95.12 70 ALA A C 1
ATOM 546 O O . ALA A 1 70 ? -16.002 -2.193 30.455 1.00 95.12 70 ALA A O 1
ATOM 547 N N . ILE A 1 71 ? -14.752 -0.798 29.222 1.00 94.50 71 ILE A N 1
ATOM 548 C CA . ILE A 1 71 ? -14.293 0.024 30.358 1.00 94.50 71 ILE A CA 1
ATOM 549 C C . ILE A 1 71 ? -15.410 0.937 30.888 1.00 94.50 71 ILE A C 1
ATOM 551 O O . ILE A 1 71 ? -15.471 1.181 32.090 1.00 94.50 71 ILE A O 1
ATOM 555 N N . ARG A 1 72 ? -16.266 1.475 30.009 1.00 93.12 72 ARG A N 1
ATOM 556 C CA . ARG A 1 72 ? -17.377 2.360 30.397 1.00 93.12 72 ARG A CA 1
ATOM 557 C C . ARG A 1 72 ? -18.559 1.609 31.010 1.00 93.12 72 ARG A C 1
ATOM 559 O O . ARG A 1 72 ? -19.242 2.193 31.843 1.00 93.12 72 ARG A O 1
ATOM 566 N N . GLY A 1 73 ? -18.748 0.340 30.651 1.00 85.00 73 GLY A N 1
ATOM 567 C CA . GLY A 1 73 ? -19.835 -0.497 31.162 1.00 85.00 73 GLY A CA 1
ATOM 568 C C . GLY A 1 73 ? -21.155 -0.363 30.397 1.00 85.00 73 GLY A C 1
ATOM 569 O O . GLY A 1 73 ? -22.180 -0.776 30.934 1.00 85.00 73 GLY A O 1
ATOM 570 N N . ASP A 1 74 ? -21.114 0.196 29.182 1.00 69.88 74 ASP A N 1
ATOM 571 C CA . ASP A 1 74 ? -22.214 0.145 28.204 1.00 69.88 74 ASP A CA 1
ATOM 572 C C . ASP A 1 74 ? -22.188 -1.174 27.410 1.00 69.88 74 ASP A C 1
ATOM 574 O O . ASP A 1 74 ? -21.067 -1.655 27.095 1.00 69.88 74 ASP A O 1
#

Foldseek 3Di:
DADDDPDPPDDGDPVVVVPDDDDDDQAPDQDPVRDSDDPVVVVVVVVVVVVVVVVVVVVVVVVVVVVVCVVVVD

Radius of gyration: 22.13 Å; Cα contacts (8 Å, |Δi|>4): 23; chains: 1; bounding box: 56×18×56 Å

pLDDT: mean 82.23, std 13.04, range [54.75, 97.81]